Protein AF-A0A925VG78-F1 (afdb_monomer)

Solvent-accessible surface area (backbone atoms only — not comparable to full-atom values): 9704 Å² total; per-residue (Å²): 133,90,84,80,95,80,79,85,78,89,80,79,80,86,83,77,94,78,75,90,70,82,66,71,59,70,62,57,47,54,52,47,50,52,52,49,53,53,52,49,50,54,50,50,53,51,50,51,52,54,48,53,51,49,53,52,50,51,53,52,48,51,53,48,53,50,49,50,52,50,50,52,52,51,48,54,50,48,54,52,47,51,56,52,50,51,52,49,32,50,46,40,23,70,76,69,69,38,56,67,70,57,29,48,49,52,55,50,48,54,49,49,52,53,50,48,53,52,47,52,53,47,55,53,49,58,72,67,57,71,90,66,65,62,65,63,54,50,50,55,51,50,53,55,50,54,54,53,51,54,54,51,51,56,52,49,55,53,51,51,55,54,53,62,74,74,110

Foldseek 3Di:
DDDDPDDDDDDDDPDDPDDPPPPPCPVVVVVVVVVVVVVVVVVVVVVVVVVVVVVVVVVVVVVVVVVVVCVVVVVVVVVVVVVVLVVQLVCCCVVVVDPSVVSCCVSVVVVVV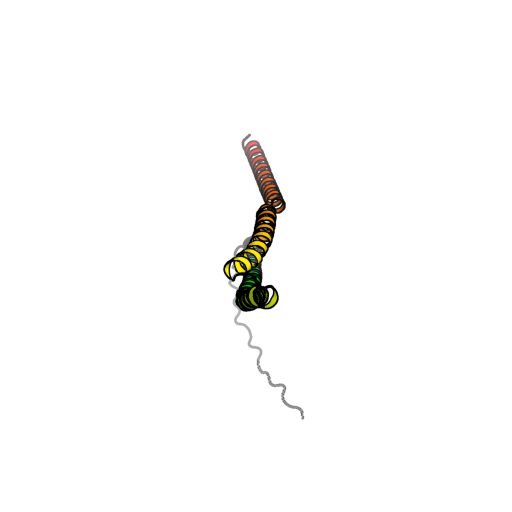VVVVCVVVVVVVVVPDDPDPPVVVVVVVVVVVVVVVVVVVVVVVVVVVVVVVVD

pLDDT: mean 84.25, std 14.19, range [48.56, 97.69]

Secondary structure (DSSP, 8-state):
-----------------------SHHHHHHHHHHHHHHHHHHHHHHHHHHHHHHHHHHHHHHHHHHHHHHHHHHHHHHHHHHHHHHHHHHHHHHHH---HHHHHHHHHHHHHHHHHHHHHHHHHHHHH---S-HHHHHHHHHHHHHHHHHHHHHHHHHHHHHHHHT-

Structure (mmCIF, N/CA/C/O backbone):
data_AF-A0A925VG78-F1
#
_entry.id   AF-A0A925VG78-F1
#
loop_
_atom_site.group_PDB
_atom_site.id
_atom_site.type_symbol
_atom_site.label_atom_id
_atom_site.label_alt_id
_atom_site.label_comp_id
_atom_site.label_asym_id
_atom_site.label_entity_id
_atom_site.label_seq_id
_atom_site.pdbx_PDB_ins_code
_atom_site.Cartn_x
_atom_site.Cartn_y
_atom_site.Cartn_z
_atom_site.occupancy
_atom_site.B_iso_or_equiv
_atom_site.auth_seq_id
_atom_site.auth_comp_id
_atom_site.auth_asym_id
_atom_site.auth_atom_id
_atom_site.pdbx_PDB_model_num
ATOM 1 N N . MET A 1 1 ? 8.563 -33.893 77.414 1.00 51.59 1 MET A N 1
ATOM 2 C CA . MET A 1 1 ? 8.669 -32.470 77.033 1.00 51.59 1 MET A CA 1
ATOM 3 C C . MET A 1 1 ? 7.520 -32.184 76.065 1.00 51.59 1 MET A C 1
ATOM 5 O O . MET A 1 1 ? 7.713 -32.370 74.879 1.00 51.59 1 MET A O 1
ATOM 9 N N . ALA A 1 2 ? 6.252 -31.966 76.425 1.00 60.62 2 ALA A N 1
ATOM 10 C CA . ALA A 1 2 ? 5.607 -31.393 77.613 1.00 60.62 2 ALA A CA 1
ATOM 11 C C . ALA A 1 2 ? 6.028 -29.941 77.894 1.00 60.62 2 ALA A C 1
ATOM 13 O O . ALA A 1 2 ? 6.953 -29.748 78.671 1.00 60.62 2 ALA A O 1
ATOM 14 N N . ASP A 1 3 ? 5.394 -29.008 77.170 1.00 54.16 3 ASP A N 1
ATOM 15 C CA . ASP A 1 3 ? 5.117 -27.572 77.431 1.00 54.16 3 ASP A CA 1
ATOM 16 C C . ASP A 1 3 ? 4.995 -26.865 76.061 1.00 54.16 3 ASP A C 1
ATOM 18 O O . ASP A 1 3 ? 5.764 -27.156 75.156 1.00 54.16 3 ASP A O 1
ATOM 22 N N . ALA A 1 4 ? 4.060 -25.970 75.753 1.00 57.72 4 ALA A N 1
ATOM 23 C CA . ALA A 1 4 ? 3.189 -25.172 76.592 1.00 57.72 4 ALA A CA 1
ATOM 24 C C . ALA A 1 4 ? 1.883 -24.886 75.828 1.00 57.72 4 ALA A C 1
ATOM 26 O O . ALA A 1 4 ? 1.869 -24.231 74.784 1.00 57.72 4 ALA A O 1
ATOM 27 N N . TYR A 1 5 ? 0.774 -25.384 76.368 1.00 61.09 5 TYR A N 1
ATOM 28 C CA . TYR A 1 5 ? -0.573 -24.983 75.985 1.00 61.09 5 TYR A CA 1
ATOM 29 C C . TYR A 1 5 ? -0.940 -23.775 76.854 1.00 61.09 5 TYR A C 1
ATOM 31 O O . TYR A 1 5 ? -1.548 -23.916 77.910 1.00 61.09 5 TYR A O 1
ATOM 39 N N . SER A 1 6 ? -0.514 -22.584 76.434 1.00 66.38 6 SER A N 1
ATOM 40 C CA . SER A 1 6 ? -0.769 -21.336 77.162 1.00 66.38 6 SER A CA 1
ATOM 41 C C . SER A 1 6 ? -1.536 -20.363 76.274 1.00 66.38 6 SER A C 1
ATOM 43 O O . SER A 1 6 ? -0.945 -19.541 75.577 1.00 66.38 6 SER A O 1
ATOM 45 N N . ARG A 1 7 ? -2.870 -20.426 76.309 1.00 65.44 7 ARG A N 1
ATOM 46 C CA . ARG A 1 7 ? -3.708 -19.268 75.969 1.00 65.44 7 ARG A CA 1
ATOM 47 C C . ARG A 1 7 ? -4.690 -19.006 77.109 1.00 65.44 7 ARG A C 1
ATOM 49 O O . ARG A 1 7 ? -5.592 -19.821 77.302 1.00 65.44 7 ARG A O 1
ATOM 56 N N . PRO A 1 8 ? -4.510 -17.912 77.865 1.00 64.81 8 PRO A N 1
ATOM 57 C CA . PRO A 1 8 ? -5.449 -17.516 78.892 1.00 64.81 8 PRO A CA 1
ATOM 58 C C . PRO A 1 8 ? -6.635 -16.738 78.298 1.00 64.81 8 PRO A C 1
ATOM 60 O O . PRO A 1 8 ? -6.508 -16.026 77.305 1.00 64.81 8 PRO A O 1
ATOM 63 N N . GLU A 1 9 ? -7.763 -16.925 78.981 1.00 62.03 9 GLU A N 1
ATOM 64 C CA . GLU A 1 9 ? -8.907 -16.023 79.151 1.00 62.03 9 GLU A CA 1
ATOM 65 C C . GLU A 1 9 ? -9.864 -15.779 77.975 1.00 62.03 9 GLU A C 1
ATOM 67 O O . GLU A 1 9 ? -9.705 -14.917 77.115 1.00 62.03 9 GLU A O 1
ATOM 72 N N . ARG A 1 10 ? -10.980 -16.519 78.050 1.00 64.75 10 ARG A N 1
ATOM 73 C CA . ARG A 1 10 ? -12.280 -16.096 77.532 1.00 64.75 10 ARG A CA 1
ATOM 74 C C . ARG A 1 10 ? -12.663 -14.770 78.184 1.00 64.75 10 ARG A C 1
ATOM 76 O O . ARG A 1 10 ? -12.989 -14.742 79.366 1.00 64.75 10 ARG A O 1
ATOM 83 N N . GLN A 1 11 ? -12.651 -13.701 77.400 1.00 65.88 11 GLN A N 1
ATOM 84 C CA . GLN A 1 11 ? -13.235 -12.429 77.792 1.00 65.88 11 GLN A CA 1
ATOM 85 C C . GLN A 1 11 ? -14.744 -12.497 77.537 1.00 65.88 11 GLN A C 1
ATOM 87 O O . GLN A 1 11 ? -15.195 -12.625 76.397 1.00 65.88 11 GLN A O 1
ATOM 92 N N . GLU A 1 12 ? -15.509 -12.505 78.625 1.00 59.97 12 GLU A N 1
ATOM 93 C CA . GLU A 1 12 ? -16.964 -12.452 78.607 1.00 59.97 12 GLU A CA 1
ATOM 94 C C . GLU A 1 12 ? -17.470 -11.088 78.109 1.00 59.97 12 GLU A C 1
ATOM 96 O O . GLU A 1 12 ? -16.843 -10.042 78.272 1.00 59.97 12 GLU A O 1
ATOM 101 N N . LEU A 1 13 ? -18.621 -11.159 77.449 1.00 64.38 13 LEU A N 1
ATOM 102 C CA . LEU A 1 13 ? -19.304 -10.133 76.669 1.00 64.38 13 LEU A CA 1
ATOM 103 C C . LEU A 1 13 ? -19.795 -8.949 77.525 1.00 64.38 13 LEU A C 1
ATOM 105 O O . LEU A 1 13 ? -20.535 -9.176 78.483 1.00 64.38 13 LEU A O 1
ATOM 109 N N . PRO A 1 14 ? -19.609 -7.685 77.104 1.00 52.25 14 PRO A N 1
ATOM 110 C CA . PRO A 1 14 ? -20.614 -6.671 77.367 1.00 52.25 14 PRO A CA 1
ATOM 111 C C . PRO A 1 14 ? -21.765 -6.873 76.378 1.00 52.25 14 PRO A C 1
ATOM 113 O O . PRO A 1 14 ? -21.651 -6.620 75.176 1.00 52.25 14 PRO A O 1
ATOM 116 N N . GLY A 1 15 ? -22.885 -7.372 76.899 1.00 64.94 15 GLY A N 1
ATOM 117 C CA . GLY A 1 15 ? -24.145 -7.401 76.177 1.00 64.94 15 GLY A CA 1
ATOM 118 C C . GLY A 1 15 ? -24.522 -6.005 75.686 1.00 64.94 15 GLY A C 1
ATOM 119 O O . GLY A 1 15 ? -24.649 -5.071 76.473 1.00 64.94 15 GLY A O 1
ATOM 120 N N . ASN A 1 16 ? -24.761 -5.890 74.382 1.00 62.03 16 ASN A N 1
ATOM 121 C CA . ASN A 1 16 ? -25.609 -4.845 73.832 1.00 62.03 16 ASN A CA 1
ATOM 122 C C . ASN A 1 16 ? -26.657 -5.485 72.917 1.00 62.03 16 ASN A C 1
ATOM 124 O O . ASN A 1 16 ? -26.520 -5.545 71.697 1.00 62.03 16 ASN A O 1
ATOM 128 N N . VAL A 1 17 ? -27.713 -5.988 73.552 1.00 65.25 17 VAL A N 1
ATOM 129 C CA . VAL A 1 17 ? -28.995 -6.327 72.931 1.00 65.25 17 VAL A CA 1
ATOM 130 C C . VAL A 1 17 ? -29.837 -5.056 72.794 1.00 65.25 17 VAL A C 1
ATOM 132 O O . VAL A 1 17 ? -30.830 -4.882 73.485 1.00 65.25 17 VAL A O 1
ATOM 135 N N . ALA A 1 18 ? -29.439 -4.125 71.930 1.00 57.53 18 ALA A N 1
ATOM 136 C CA . ALA A 1 18 ? -30.284 -2.980 71.590 1.00 57.53 18 ALA A CA 1
ATOM 137 C C . ALA A 1 18 ? -29.845 -2.370 70.260 1.00 57.53 18 ALA A C 1
ATOM 139 O O . ALA A 1 18 ? -29.065 -1.421 70.196 1.00 57.53 18 ALA A O 1
ATOM 140 N N . GLY A 1 19 ? -30.344 -2.945 69.172 1.00 48.56 19 GLY A N 1
ATOM 141 C CA . GLY A 1 19 ? -30.046 -2.448 67.838 1.00 48.56 19 GLY A CA 1
ATOM 142 C C . GLY A 1 19 ? -30.733 -3.234 66.743 1.00 48.56 19 GLY A C 1
ATOM 143 O O . GLY A 1 19 ? -30.113 -3.519 65.727 1.00 48.56 19 GLY A O 1
ATOM 144 N N . ALA A 1 20 ? -32.005 -3.583 66.939 1.00 49.62 20 ALA A N 1
ATOM 145 C CA . ALA A 1 20 ? -32.890 -3.916 65.837 1.00 49.62 20 ALA A CA 1
ATOM 146 C C . ALA A 1 20 ? -32.995 -2.695 64.903 1.00 49.62 20 ALA A C 1
ATOM 148 O O . ALA A 1 20 ? -33.902 -1.878 65.008 1.00 49.62 20 ALA A O 1
ATOM 149 N N . ARG A 1 21 ? -32.034 -2.554 63.992 1.00 50.59 21 ARG A N 1
ATOM 150 C CA . ARG A 1 21 ? -32.271 -1.960 62.682 1.00 50.59 21 ARG A CA 1
ATOM 151 C C . ARG A 1 21 ? -32.309 -3.118 61.704 1.00 50.59 21 ARG A C 1
ATOM 153 O O . ARG A 1 21 ? -31.368 -3.370 60.964 1.00 50.59 21 ARG A O 1
ATOM 160 N N . ALA A 1 22 ? -33.428 -3.834 61.738 1.00 50.09 22 ALA A N 1
ATOM 161 C CA . ALA A 1 22 ? -33.980 -4.382 60.515 1.00 50.09 22 ALA A CA 1
ATOM 162 C C . ALA A 1 22 ? -34.312 -3.173 59.625 1.00 50.09 22 ALA A C 1
ATOM 164 O O . ALA A 1 22 ? -35.411 -2.633 59.668 1.00 50.09 22 ALA A O 1
ATOM 165 N N . SER A 1 23 ? -33.309 -2.652 58.926 1.00 49.91 23 SER A N 1
ATOM 166 C CA . SER A 1 23 ? -33.523 -1.739 57.815 1.00 49.91 23 SER A CA 1
ATOM 167 C C . SER A 1 23 ? -33.988 -2.593 56.648 1.00 49.91 23 SER A C 1
ATOM 169 O O . SER A 1 23 ? -33.142 -3.105 55.939 1.00 49.91 23 SER A O 1
ATOM 171 N N . ASP A 1 24 ? -35.292 -2.834 56.526 1.00 51.69 24 ASP A N 1
ATOM 172 C CA . ASP A 1 24 ? -35.978 -3.050 55.238 1.00 51.69 24 ASP A CA 1
ATOM 173 C C . ASP A 1 24 ? -35.304 -4.006 54.207 1.00 51.69 24 ASP A C 1
ATOM 175 O O . ASP A 1 24 ? -35.378 -3.836 52.992 1.00 51.69 24 ASP A O 1
ATOM 179 N N . THR A 1 25 ? -34.601 -5.042 54.675 1.00 54.44 25 THR A N 1
ATOM 180 C CA . THR A 1 25 ? -33.457 -5.634 53.949 1.00 54.44 25 THR A CA 1
ATOM 181 C C . THR A 1 25 ? -33.793 -6.689 52.892 1.00 54.44 25 THR A C 1
ATOM 183 O O . THR A 1 25 ? -32.878 -7.248 52.290 1.00 54.44 25 THR A O 1
ATOM 186 N N . GLY A 1 26 ? -35.061 -6.984 52.608 1.00 53.69 26 GLY A N 1
ATOM 187 C CA . GLY A 1 26 ? -35.421 -7.965 51.572 1.00 53.69 26 GLY A CA 1
ATOM 188 C C . GLY A 1 26 ? -35.351 -7.398 50.151 1.00 53.69 26 GLY A C 1
ATOM 189 O O . GLY A 1 26 ? -34.728 -7.991 49.270 1.00 53.69 26 GLY A O 1
ATOM 190 N N . ASN A 1 27 ? -35.941 -6.218 49.941 1.00 51.62 27 ASN A N 1
ATOM 191 C CA . ASN A 1 27 ? -35.993 -5.575 48.626 1.00 51.62 27 ASN A CA 1
ATOM 192 C C . ASN A 1 27 ? -34.697 -4.827 48.290 1.00 51.62 27 ASN A C 1
ATOM 194 O O . ASN A 1 27 ? -34.241 -4.910 47.151 1.00 51.62 27 ASN A O 1
ATOM 198 N N . ASP A 1 28 ? -34.056 -4.189 49.275 1.00 57.34 28 ASP A N 1
ATOM 199 C CA . ASP A 1 28 ? -32.779 -3.489 49.079 1.00 57.34 28 ASP A CA 1
ATOM 200 C C . ASP A 1 28 ? -31.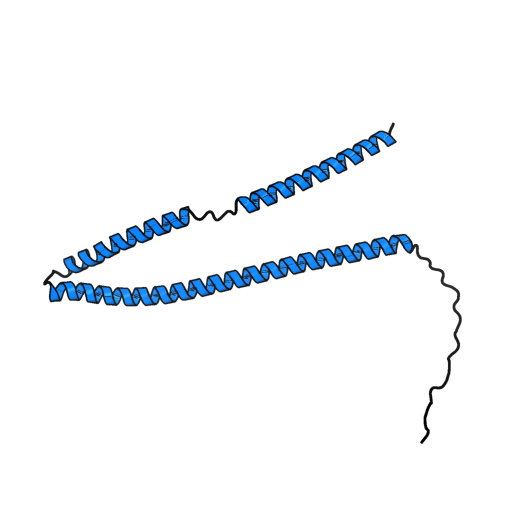618 -4.454 48.790 1.00 57.34 28 ASP A C 1
ATOM 202 O O . ASP A 1 28 ? -30.714 -4.128 48.021 1.00 57.34 28 ASP A O 1
ATOM 206 N N . SER A 1 29 ? -31.659 -5.678 49.332 1.00 72.50 29 SER A N 1
ATOM 207 C CA . SER A 1 29 ? -30.629 -6.690 49.052 1.00 72.50 29 SER A CA 1
ATOM 208 C C . SER A 1 29 ? -30.773 -7.290 47.654 1.00 72.50 29 SER A C 1
ATOM 210 O O . SER A 1 29 ? -29.771 -7.454 46.968 1.00 72.50 29 SER A O 1
ATOM 212 N N . ILE A 1 30 ? -31.993 -7.583 47.185 1.00 79.88 30 ILE A N 1
ATOM 213 C CA . ILE A 1 30 ? -32.214 -8.080 45.812 1.00 79.88 30 ILE A CA 1
ATOM 214 C C . ILE A 1 30 ? -31.903 -6.980 44.789 1.00 79.88 30 ILE A C 1
ATOM 216 O O . ILE A 1 30 ? -31.234 -7.247 43.790 1.00 79.88 30 ILE A O 1
ATOM 220 N N . ALA A 1 31 ? -32.316 -5.737 45.062 1.00 81.44 31 ALA A N 1
ATOM 221 C CA . ALA A 1 31 ? -31.959 -4.581 44.243 1.00 81.44 31 ALA A CA 1
ATOM 222 C C . ALA A 1 31 ? -30.438 -4.334 44.229 1.00 81.44 31 ALA A C 1
ATOM 224 O O . ALA A 1 31 ? -29.871 -4.052 43.174 1.00 81.44 31 ALA A O 1
ATOM 225 N N . GLY A 1 32 ? -29.758 -4.509 45.367 1.00 79.50 32 GLY A N 1
ATOM 226 C CA . GLY A 1 32 ? -28.303 -4.403 45.484 1.00 79.50 32 GLY A CA 1
ATOM 227 C C . GLY A 1 32 ? -27.542 -5.509 44.744 1.00 79.50 32 GLY A C 1
ATOM 228 O O . GLY A 1 32 ? -26.566 -5.222 44.053 1.00 79.50 32 GLY A O 1
ATOM 229 N N . LEU A 1 33 ? -28.008 -6.760 44.821 1.00 84.12 33 LEU A N 1
ATOM 230 C CA . LEU A 1 33 ? -27.429 -7.893 44.087 1.00 84.12 33 LEU A CA 1
ATOM 231 C C . LEU A 1 33 ? -27.611 -7.732 42.573 1.00 84.12 33 LEU A C 1
ATOM 233 O O . LEU A 1 33 ? -26.666 -7.940 41.813 1.00 84.12 33 LEU A O 1
ATOM 237 N N . LEU A 1 34 ? -28.797 -7.305 42.131 1.00 86.75 34 LEU A N 1
ATOM 238 C CA . LEU A 1 34 ? -29.064 -7.018 40.723 1.00 86.75 34 LEU A CA 1
ATOM 239 C C . LEU A 1 34 ? -28.209 -5.846 40.217 1.00 86.75 34 LEU A C 1
ATOM 241 O O . LEU A 1 34 ? -27.649 -5.922 39.125 1.00 86.75 34 LEU A O 1
ATOM 245 N N . GLY A 1 35 ? -28.047 -4.796 41.028 1.00 88.88 35 GLY A N 1
ATOM 246 C CA . GLY A 1 35 ? -27.140 -3.684 40.741 1.00 88.88 35 GLY A CA 1
ATOM 247 C C . GLY A 1 35 ? -25.682 -4.130 40.593 1.00 88.88 35 GLY A C 1
ATOM 248 O O . GLY A 1 35 ? -24.998 -3.673 39.678 1.00 88.88 35 GLY A O 1
ATOM 249 N N . GLY A 1 36 ? -25.231 -5.071 41.429 1.00 89.12 36 GLY A N 1
ATOM 250 C CA . GLY A 1 36 ? -23.909 -5.696 41.324 1.00 89.12 36 GLY A CA 1
ATOM 251 C C . GLY A 1 36 ? -23.717 -6.464 40.014 1.00 89.12 36 GLY A C 1
ATOM 252 O O . GLY A 1 36 ? -22.752 -6.217 39.299 1.00 89.12 36 GLY A O 1
ATOM 253 N N . VAL A 1 37 ? -24.678 -7.314 39.636 1.00 91.00 37 VAL A N 1
ATOM 254 C CA . VAL A 1 37 ? -24.622 -8.085 38.377 1.00 91.00 37 VAL A CA 1
ATOM 255 C C . VAL A 1 37 ? -24.634 -7.170 37.148 1.00 91.00 37 VAL A C 1
ATOM 257 O O . VAL A 1 37 ? -23.902 -7.416 36.191 1.00 91.00 37 VAL A O 1
ATOM 260 N N . ILE A 1 38 ? -25.426 -6.093 37.165 1.00 92.00 38 ILE A N 1
ATOM 261 C CA . ILE A 1 38 ? -25.450 -5.101 36.078 1.00 92.00 38 ILE A CA 1
ATOM 262 C C . ILE A 1 38 ? -24.105 -4.374 35.981 1.00 92.00 38 ILE A C 1
ATOM 264 O O . ILE A 1 38 ? -23.588 -4.191 34.878 1.00 92.00 38 ILE A O 1
ATOM 268 N N . ALA A 1 39 ? -23.521 -3.976 37.113 1.00 90.81 39 ALA A N 1
ATOM 269 C CA . ALA A 1 39 ? -22.214 -3.326 37.142 1.00 90.81 39 ALA A CA 1
ATOM 270 C C . ALA A 1 39 ? -21.096 -4.257 36.636 1.00 90.81 39 ALA A C 1
ATOM 272 O O . ALA A 1 39 ? -20.232 -3.823 35.868 1.00 90.81 39 ALA A O 1
ATOM 273 N N . ASP A 1 40 ? -21.144 -5.540 36.995 1.00 91.25 40 ASP A N 1
ATOM 274 C CA . ASP A 1 40 ? -20.193 -6.551 36.530 1.00 91.25 40 ASP A CA 1
ATOM 275 C C . ASP A 1 40 ? -20.355 -6.836 35.032 1.00 91.25 40 ASP A C 1
ATOM 277 O O . ASP A 1 40 ? -19.363 -6.887 34.301 1.00 91.25 40 ASP A O 1
ATOM 281 N N . ALA A 1 41 ? -21.593 -6.927 34.535 1.00 92.06 41 ALA A N 1
ATOM 282 C CA . ALA A 1 41 ? -21.872 -7.066 33.107 1.00 92.06 41 ALA A CA 1
ATOM 283 C C . ALA A 1 41 ? -21.363 -5.851 32.310 1.00 92.06 41 ALA A C 1
ATOM 285 O O . ALA A 1 41 ? -20.729 -6.011 31.266 1.00 92.06 41 ALA A O 1
ATOM 286 N N . GLN A 1 42 ? -21.562 -4.631 32.821 1.00 94.62 42 GLN A N 1
ATOM 287 C CA . GLN A 1 42 ? -21.018 -3.409 32.219 1.00 94.62 42 GLN A CA 1
ATOM 288 C C . GLN A 1 42 ? -19.484 -3.399 32.208 1.00 94.62 42 GLN A C 1
ATOM 290 O O . GLN A 1 42 ? -18.882 -2.957 31.225 1.00 94.62 42 GLN A O 1
ATOM 295 N N . GLN A 1 43 ? -18.838 -3.892 33.271 1.00 94.06 43 GLN A N 1
ATOM 296 C CA . GLN A 1 43 ? -17.384 -4.056 33.290 1.00 94.06 43 GLN A CA 1
ATOM 297 C C . GLN A 1 43 ? -16.910 -5.087 32.270 1.00 94.06 43 GLN A C 1
ATOM 299 O O . GLN A 1 43 ? -15.913 -4.840 31.596 1.00 94.06 43 GLN A O 1
ATOM 304 N N . LEU A 1 44 ? -17.604 -6.215 32.136 1.00 94.56 44 LEU A N 1
ATOM 305 C CA . LEU A 1 44 ? -17.227 -7.271 31.202 1.00 94.56 44 LEU A CA 1
ATOM 306 C C . LEU A 1 44 ? -17.320 -6.789 29.751 1.00 94.56 44 LEU A C 1
ATOM 308 O O . LEU A 1 44 ? -16.365 -6.943 28.997 1.00 94.56 44 LEU A O 1
ATOM 312 N N . VAL A 1 45 ? -18.414 -6.107 29.394 1.00 95.75 45 VAL A N 1
ATOM 313 C CA . VAL A 1 45 ? -18.589 -5.513 28.059 1.00 95.75 45 VAL A CA 1
ATOM 314 C C . VAL A 1 45 ? -17.488 -4.498 27.758 1.00 95.75 45 VAL A C 1
ATOM 316 O O . VAL A 1 45 ? -16.920 -4.511 26.669 1.00 95.75 45 VAL A O 1
ATOM 319 N N . ARG A 1 46 ? -17.140 -3.630 28.718 1.00 95.62 46 ARG A N 1
ATOM 320 C CA . ARG A 1 46 ? -16.027 -2.683 28.542 1.00 95.62 46 ARG A CA 1
ATOM 321 C C . ARG A 1 46 ? -14.699 -3.399 28.310 1.00 95.62 46 ARG A C 1
ATOM 323 O O . ARG A 1 46 ? -13.970 -3.007 27.406 1.00 95.62 46 ARG A O 1
ATOM 330 N N . ARG A 1 47 ? -14.413 -4.454 29.077 1.00 94.38 47 ARG A N 1
ATOM 331 C CA . ARG A 1 47 ? -13.191 -5.254 28.915 1.00 94.38 47 ARG A C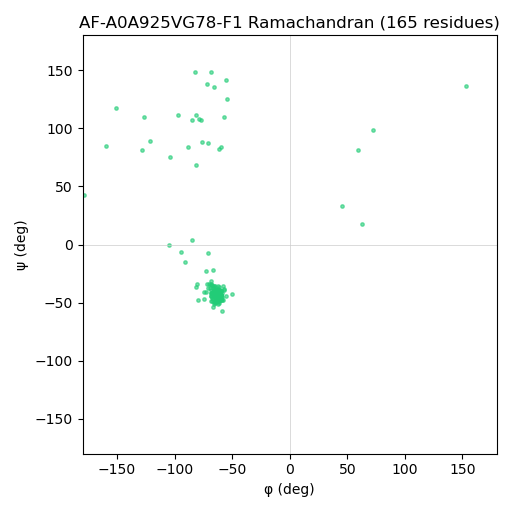A 1
ATOM 332 C C . ARG A 1 47 ? -13.129 -5.922 27.548 1.00 94.38 47 ARG A C 1
ATOM 334 O O . ARG A 1 47 ? -12.085 -5.854 26.918 1.00 94.38 47 ARG A O 1
ATOM 341 N N . GLU A 1 48 ? -14.228 -6.500 27.075 1.00 93.06 48 GLU A N 1
ATOM 342 C CA . GLU A 1 48 ? -14.277 -7.158 25.766 1.00 93.06 48 GLU A CA 1
ATOM 343 C C . GLU A 1 48 ? -14.055 -6.157 24.625 1.00 93.06 48 GLU A C 1
ATOM 345 O O . GLU A 1 48 ? -13.301 -6.423 23.694 1.00 93.06 48 GLU A O 1
ATOM 350 N N . VAL A 1 49 ? -14.638 -4.957 24.732 1.00 95.38 49 VAL A N 1
ATOM 351 C CA . VAL A 1 49 ? -14.391 -3.864 23.780 1.00 95.38 49 VAL A CA 1
ATOM 352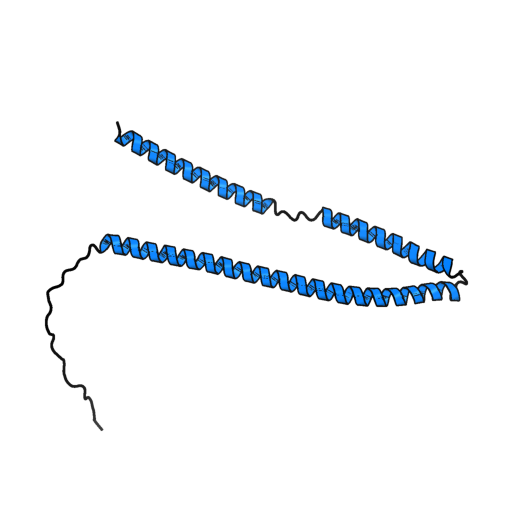 C C . VAL A 1 49 ? -12.932 -3.413 23.818 1.00 95.38 49 VAL A C 1
ATOM 354 O O . VAL A 1 49 ? -12.341 -3.170 22.767 1.00 95.38 49 VAL A O 1
ATOM 357 N N . ASP A 1 50 ? -12.339 -3.282 25.003 1.00 96.25 50 ASP A N 1
ATOM 358 C CA . ASP A 1 50 ? -10.938 -2.884 25.139 1.00 96.25 50 ASP A CA 1
ATOM 359 C C . ASP A 1 50 ? -9.984 -3.967 24.614 1.00 96.25 50 ASP A C 1
ATOM 361 O O . ASP A 1 50 ? -8.971 -3.636 23.995 1.00 96.25 50 ASP A O 1
ATOM 365 N N . LEU A 1 51 ? -10.334 -5.244 24.782 1.00 95.12 51 LEU A N 1
ATOM 366 C CA . LEU A 1 51 ? -9.600 -6.377 24.225 1.00 95.12 51 LEU A CA 1
ATOM 367 C C . LEU A 1 51 ? -9.709 -6.407 22.695 1.00 95.12 51 LEU A C 1
ATOM 369 O O . LEU A 1 51 ? -8.694 -6.452 22.006 1.00 95.12 51 LEU A O 1
ATOM 373 N N . ALA A 1 52 ? -10.924 -6.285 22.155 1.00 94.44 52 ALA A N 1
ATOM 374 C CA . ALA A 1 52 ? -11.167 -6.241 20.716 1.00 94.44 52 ALA A CA 1
ATOM 375 C C . ALA A 1 52 ? -10.439 -5.061 20.055 1.00 94.44 52 ALA A C 1
ATOM 377 O O . ALA A 1 52 ? -9.841 -5.209 18.991 1.00 94.44 52 ALA A O 1
ATOM 378 N N . LYS A 1 53 ? -10.416 -3.890 20.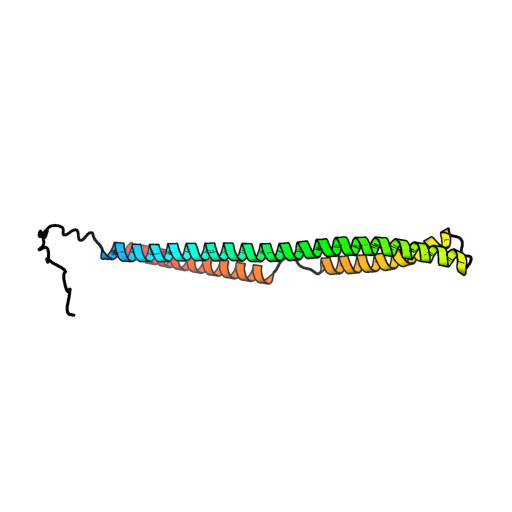708 1.00 95.62 53 LYS A N 1
ATOM 379 C CA . LYS A 1 53 ? -9.610 -2.746 20.256 1.00 95.62 53 LYS A CA 1
ATOM 380 C C . LYS A 1 53 ? -8.123 -3.085 20.200 1.00 95.62 53 LYS A C 1
ATOM 382 O O . LYS A 1 53 ? -7.463 -2.691 19.245 1.00 95.62 53 LYS A O 1
ATOM 387 N N . GLN A 1 54 ? -7.586 -3.777 21.204 1.00 96.62 54 GLN A N 1
ATOM 388 C CA . GLN A 1 54 ? -6.175 -4.173 21.214 1.00 96.62 54 GLN A CA 1
ATOM 389 C C . GLN A 1 54 ? -5.854 -5.174 20.106 1.00 96.62 54 GLN A C 1
ATOM 391 O O . GLN A 1 54 ? -4.854 -4.986 19.418 1.00 96.62 54 GLN A O 1
ATOM 396 N N 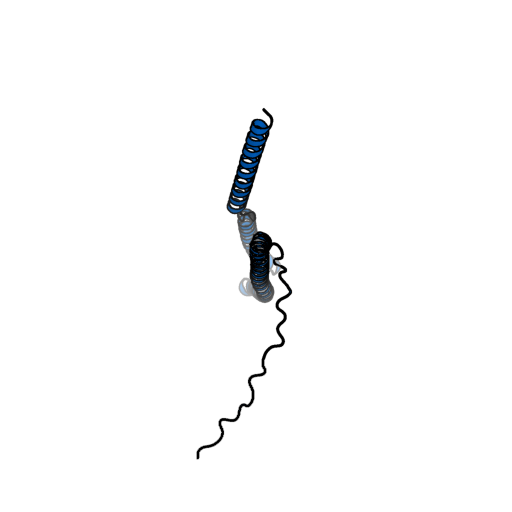. GLU A 1 55 ? -6.707 -6.175 19.885 1.00 94.12 55 GLU A N 1
ATOM 397 C CA . GLU A 1 55 ? -6.531 -7.148 18.801 1.00 94.12 55 GLU A CA 1
ATOM 398 C C . GLU A 1 55 ? -6.481 -6.438 17.438 1.00 94.12 55 GLU A C 1
ATOM 400 O O . GLU A 1 55 ? -5.529 -6.614 16.678 1.00 94.12 55 GLU A O 1
ATOM 405 N N . VAL A 1 56 ? -7.424 -5.521 17.181 1.00 95.38 56 VAL A N 1
ATOM 406 C CA . VAL A 1 56 ? -7.434 -4.702 15.957 1.00 95.38 56 VAL A CA 1
ATOM 407 C C . VAL A 1 56 ? -6.163 -3.860 15.833 1.00 95.38 56 VAL A C 1
ATOM 409 O O . VAL A 1 56 ? -5.578 -3.780 14.755 1.00 95.38 56 VAL A O 1
ATOM 412 N N . LEU A 1 57 ? -5.694 -3.234 16.917 1.00 95.06 57 LEU A N 1
ATOM 413 C CA . LEU A 1 57 ? -4.450 -2.456 16.892 1.00 95.06 57 LEU A CA 1
ATOM 414 C C . LEU A 1 57 ? -3.232 -3.330 16.565 1.00 95.06 57 LEU A C 1
ATOM 416 O O . LEU A 1 57 ? -2.360 -2.893 15.814 1.00 95.06 57 LEU A O 1
ATOM 420 N N . ILE A 1 58 ? -3.178 -4.557 17.085 1.00 94.12 58 ILE A N 1
ATOM 421 C CA . ILE A 1 58 ? -2.115 -5.525 16.794 1.00 94.12 58 ILE A CA 1
ATOM 422 C C . ILE A 1 58 ? -2.165 -5.951 15.323 1.00 94.12 58 ILE A C 1
ATOM 424 O O . ILE A 1 58 ? -1.123 -6.003 14.665 1.00 94.12 58 ILE A O 1
ATOM 428 N N . GLU A 1 59 ? -3.349 -6.242 14.784 1.00 93.94 59 GLU A N 1
ATOM 429 C CA . GLU A 1 59 ? -3.515 -6.582 13.368 1.00 93.94 59 GLU A CA 1
ATOM 430 C C . GLU A 1 59 ? -3.091 -5.430 12.455 1.00 93.94 59 GLU A C 1
ATOM 432 O O . GLU A 1 59 ? -2.312 -5.631 11.519 1.00 93.94 59 GLU A O 1
ATOM 437 N N . VAL A 1 60 ? -3.525 -4.208 12.764 1.00 95.50 60 VAL A N 1
ATOM 438 C CA . VAL A 1 60 ? -3.129 -3.004 12.025 1.00 95.50 60 VAL A CA 1
ATOM 439 C C . VAL A 1 60 ? -1.616 -2.794 12.090 1.00 95.50 60 VAL A C 1
ATOM 441 O O . VAL A 1 60 ? -1.004 -2.451 11.076 1.00 95.50 60 VAL A O 1
ATOM 444 N N . ASP A 1 61 ? -0.982 -3.024 13.243 1.00 95.56 61 ASP A N 1
ATOM 445 C CA . ASP A 1 61 ? 0.469 -2.891 13.376 1.00 95.56 61 ASP A CA 1
ATOM 446 C C . ASP A 1 61 ? 1.221 -3.931 12.535 1.00 95.56 61 ASP A C 1
ATOM 448 O O . ASP A 1 61 ? 2.162 -3.575 11.825 1.00 95.56 61 ASP A O 1
ATOM 452 N N . LYS A 1 62 ? 0.761 -5.189 12.515 1.00 93.75 62 LYS A N 1
ATOM 453 C CA . LYS A 1 62 ? 1.317 -6.241 11.646 1.00 93.75 62 LYS A CA 1
ATOM 454 C C . LYS A 1 62 ? 1.194 -5.871 10.169 1.00 93.75 62 LYS A C 1
ATOM 456 O O . LYS A 1 62 ? 2.174 -5.972 9.430 1.00 93.75 62 LYS A O 1
ATOM 461 N N . VAL A 1 63 ? 0.022 -5.396 9.738 1.00 95.12 63 VAL A N 1
ATOM 462 C CA . VAL A 1 63 ? -0.198 -4.929 8.359 1.00 95.12 63 VAL A CA 1
ATOM 463 C C . VAL A 1 63 ? 0.727 -3.756 8.036 1.00 95.12 63 VAL A C 1
ATOM 465 O O . VAL A 1 63 ? 1.351 -3.744 6.976 1.00 95.12 63 VAL A O 1
ATOM 468 N N . LYS A 1 64 ? 0.888 -2.801 8.958 1.00 95.25 64 LYS A N 1
ATOM 469 C CA . LYS A 1 64 ? 1.800 -1.660 8.807 1.00 95.25 64 LYS A CA 1
ATOM 470 C C . LYS A 1 64 ? 3.254 -2.108 8.662 1.00 95.25 64 LYS A C 1
ATOM 472 O O . LYS A 1 64 ? 3.939 -1.650 7.751 1.00 95.25 64 LYS A O 1
ATOM 477 N N . GLN A 1 65 ? 3.736 -3.000 9.523 1.00 95.12 65 GLN A N 1
ATOM 478 C CA . GLN A 1 65 ? 5.098 -3.536 9.435 1.00 95.12 65 GLN A CA 1
ATOM 479 C C . GLN A 1 65 ? 5.312 -4.313 8.124 1.00 95.12 65 GLN A C 1
ATOM 481 O O . GLN A 1 65 ? 6.339 -4.150 7.457 1.00 95.12 65 GLN A O 1
ATOM 486 N N . GLY A 1 66 ? 4.312 -5.092 7.702 1.00 93.88 66 GLY A N 1
ATOM 487 C CA . GLY A 1 66 ? 4.291 -5.748 6.396 1.00 93.88 66 GLY A CA 1
ATOM 488 C C . GLY A 1 66 ? 4.387 -4.744 5.244 1.00 93.88 66 GLY A C 1
ATOM 489 O O . GLY A 1 66 ? 5.234 -4.887 4.368 1.00 93.88 66 GLY A O 1
ATOM 490 N N . ALA A 1 67 ? 3.599 -3.670 5.276 1.00 95.06 67 ALA A N 1
ATOM 491 C CA . ALA A 1 67 ? 3.624 -2.623 4.259 1.00 95.06 67 ALA A CA 1
ATOM 492 C C . ALA A 1 67 ? 4.970 -1.881 4.206 1.00 95.06 67 ALA A C 1
ATOM 494 O O . ALA A 1 67 ? 5.477 -1.615 3.118 1.00 95.06 67 ALA A O 1
ATOM 495 N N . ILE A 1 68 ? 5.582 -1.589 5.359 1.00 96.12 68 ILE A N 1
ATOM 496 C CA . ILE A 1 68 ? 6.908 -0.956 5.429 1.00 96.12 68 ILE A CA 1
ATOM 497 C C . ILE A 1 68 ? 7.973 -1.872 4.824 1.00 96.12 68 ILE A C 1
ATOM 499 O O . ILE A 1 68 ? 8.760 -1.428 3.990 1.00 96.12 68 ILE A O 1
ATOM 503 N N . SER A 1 69 ? 7.998 -3.149 5.213 1.00 94.81 69 SER A N 1
ATOM 504 C CA . SER A 1 69 ? 8.987 -4.103 4.696 1.00 94.81 69 SER A CA 1
ATOM 505 C C . SER A 1 69 ? 8.824 -4.346 3.193 1.00 94.81 69 SER A C 1
ATOM 507 O O . SER A 1 69 ? 9.821 -4.340 2.470 1.00 94.81 69 SER A O 1
ATOM 509 N N . LEU A 1 70 ? 7.586 -4.450 2.696 1.00 95.69 70 LEU A N 1
ATOM 510 C CA . LEU A 1 70 ? 7.294 -4.495 1.262 1.00 95.69 70 LEU A CA 1
ATOM 511 C C . LEU A 1 70 ? 7.704 -3.204 0.546 1.00 95.69 70 LEU A C 1
ATOM 513 O O . LEU A 1 70 ? 8.248 -3.274 -0.552 1.00 95.69 70 LEU A O 1
ATOM 517 N N . GLY A 1 71 ? 7.492 -2.038 1.156 1.00 95.44 71 GLY A N 1
ATOM 518 C CA . GLY A 1 71 ? 7.903 -0.750 0.599 1.00 95.44 71 GLY A CA 1
ATOM 519 C C . GLY A 1 71 ? 9.422 -0.632 0.462 1.00 95.44 71 GLY A C 1
ATOM 520 O O . GLY A 1 71 ? 9.921 -0.282 -0.606 1.00 95.44 71 GLY A O 1
ATOM 521 N N . ILE A 1 72 ? 10.168 -0.981 1.514 1.00 96.88 72 ILE A N 1
ATOM 522 C CA . ILE A 1 72 ? 11.638 -0.960 1.505 1.00 96.88 72 ILE A CA 1
ATOM 523 C C . ILE A 1 72 ? 12.177 -2.003 0.522 1.00 96.88 72 ILE A C 1
ATOM 525 O O . ILE A 1 72 ? 12.986 -1.669 -0.342 1.00 96.88 72 ILE A O 1
ATOM 529 N N . GLY A 1 73 ? 11.718 -3.254 0.618 1.00 97.00 73 GLY A N 1
ATOM 530 C CA . GLY A 1 73 ? 12.157 -4.337 -0.262 1.00 97.00 73 GLY A CA 1
ATOM 531 C C . GLY A 1 73 ? 11.824 -4.062 -1.728 1.00 97.00 73 GLY A C 1
ATOM 532 O O . GLY A 1 73 ? 12.677 -4.230 -2.596 1.00 97.00 73 GLY A O 1
ATOM 533 N N . GLY A 1 74 ? 10.618 -3.558 -1.997 1.00 96.25 74 GLY A N 1
ATOM 534 C CA . GLY A 1 74 ? 10.192 -3.112 -3.321 1.00 96.25 74 GLY A CA 1
ATOM 535 C C . GLY A 1 74 ? 11.045 -1.962 -3.849 1.00 96.25 74 GLY A C 1
ATOM 536 O O . GLY A 1 74 ? 11.447 -1.993 -5.008 1.00 96.25 74 GLY A O 1
ATOM 537 N N . GLY A 1 75 ? 11.397 -0.992 -3.000 1.00 96.25 75 GLY A N 1
ATOM 538 C CA . GLY A 1 75 ? 12.316 0.092 -3.349 1.00 96.25 75 GLY A CA 1
ATOM 539 C C . GLY A 1 75 ? 13.708 -0.417 -3.729 1.00 96.25 75 GLY A C 1
ATOM 540 O O . GLY A 1 75 ? 14.211 -0.087 -4.799 1.00 96.25 75 GLY A O 1
ATOM 541 N N . VAL A 1 76 ? 14.314 -1.276 -2.905 1.00 97.69 76 VAL A N 1
ATOM 542 C CA . VAL A 1 76 ? 15.637 -1.865 -3.186 1.00 97.69 76 VAL A CA 1
ATOM 543 C C . VAL A 1 76 ? 15.615 -2.694 -4.472 1.00 97.69 76 VAL A C 1
ATOM 545 O O . VAL A 1 76 ? 16.508 -2.550 -5.309 1.00 97.69 76 VAL A O 1
ATOM 548 N N . LEU A 1 77 ? 14.579 -3.515 -4.674 1.00 96.38 77 LEU A N 1
ATOM 549 C CA . LEU A 1 77 ? 14.395 -4.266 -5.918 1.00 96.38 77 LEU A CA 1
ATOM 550 C C . LEU A 1 77 ? 14.204 -3.348 -7.124 1.00 96.38 77 LEU A C 1
ATOM 552 O O . LEU A 1 77 ? 14.751 -3.639 -8.182 1.00 96.38 77 LEU A O 1
ATOM 556 N N . ALA A 1 78 ? 13.477 -2.239 -6.982 1.00 95.25 78 ALA A N 1
ATOM 557 C CA . ALA A 1 78 ? 13.314 -1.266 -8.055 1.00 95.25 78 ALA A CA 1
ATOM 558 C C . ALA A 1 78 ? 14.656 -0.622 -8.433 1.00 95.25 78 ALA A C 1
ATOM 560 O O . ALA A 1 78 ? 14.977 -0.555 -9.618 1.00 95.25 78 ALA A O 1
ATOM 561 N N . LEU A 1 79 ? 15.478 -0.223 -7.453 1.00 97.19 79 LEU A N 1
ATOM 562 C CA . LEU A 1 79 ? 16.829 0.286 -7.716 1.00 97.19 79 LEU A CA 1
ATOM 563 C C . LEU A 1 79 ? 17.704 -0.755 -8.433 1.00 97.19 79 LEU A C 1
ATOM 565 O O . LEU A 1 79 ? 18.332 -0.435 -9.444 1.00 97.19 79 LEU A O 1
ATOM 569 N N . GLY A 1 80 ? 17.721 -2.001 -7.950 1.00 97.44 80 GLY A N 1
ATOM 570 C CA . GLY A 1 80 ? 18.446 -3.095 -8.604 1.00 97.44 80 GLY A CA 1
ATOM 571 C C . GLY A 1 80 ? 17.937 -3.368 -10.023 1.00 97.44 80 GLY A C 1
ATOM 572 O O . GLY A 1 80 ? 18.726 -3.529 -10.952 1.00 97.44 80 GLY A O 1
ATOM 573 N N . GLY A 1 81 ? 16.617 -3.331 -10.212 1.00 96.19 81 GLY A N 1
ATOM 574 C CA . GLY A 1 81 ? 15.961 -3.449 -11.507 1.00 96.19 81 GLY A CA 1
ATOM 575 C C . GLY A 1 81 ? 16.404 -2.361 -12.480 1.00 96.19 81 GLY A C 1
ATOM 576 O O . GLY A 1 81 ? 16.754 -2.680 -13.609 1.00 96.19 81 GLY A O 1
ATOM 577 N N . ILE A 1 82 ? 16.486 -1.098 -12.050 1.00 95.88 82 ILE A N 1
ATOM 578 C CA . ILE A 1 82 ? 16.985 0.001 -12.894 1.00 95.88 82 ILE A CA 1
ATOM 579 C C . ILE A 1 82 ? 18.425 -0.270 -13.348 1.00 95.88 82 ILE A C 1
ATOM 581 O O . ILE A 1 82 ? 18.723 -0.104 -14.529 1.00 95.88 82 ILE A O 1
ATOM 585 N N . MET A 1 83 ? 19.308 -0.733 -12.456 1.00 96.88 83 MET A N 1
ATOM 586 C CA . MET A 1 83 ? 20.687 -1.082 -12.831 1.00 96.88 83 MET A CA 1
ATOM 587 C C . MET A 1 83 ? 20.734 -2.215 -13.867 1.00 96.88 83 MET A C 1
ATOM 589 O O . MET A 1 83 ? 21.472 -2.120 -14.848 1.00 96.88 83 MET A O 1
ATOM 593 N N . LEU A 1 84 ? 19.908 -3.255 -13.702 1.00 96.12 84 LEU A N 1
ATOM 594 C CA . LEU A 1 84 ? 19.794 -4.346 -14.677 1.00 96.12 84 LEU A CA 1
ATOM 595 C C . LEU A 1 84 ? 19.203 -3.881 -16.013 1.00 96.12 84 LEU A C 1
ATOM 597 O O . LEU A 1 84 ? 19.636 -4.340 -17.066 1.00 96.12 84 LEU A O 1
ATOM 601 N N . LEU A 1 85 ? 18.247 -2.952 -15.999 1.00 95.62 85 LEU A N 1
ATOM 602 C CA . LEU A 1 85 ? 17.692 -2.371 -17.221 1.00 95.62 85 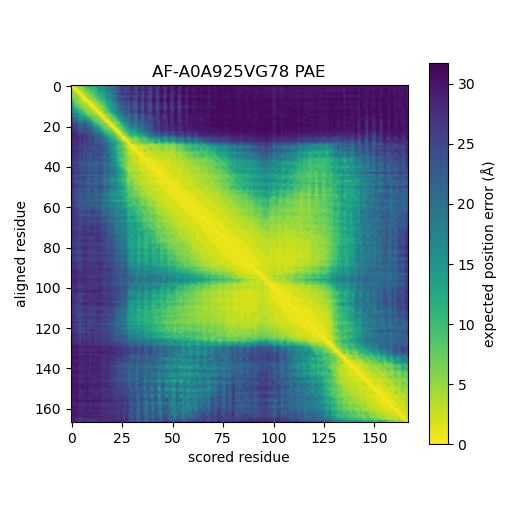LEU A CA 1
ATOM 603 C C . LEU A 1 85 ? 18.727 -1.531 -17.964 1.00 95.62 85 LEU A C 1
ATOM 605 O O . LEU A 1 85 ? 18.811 -1.627 -19.184 1.00 95.62 85 LEU A O 1
ATOM 609 N N . LEU A 1 86 ? 19.551 -0.757 -17.254 1.00 94.69 86 LEU A N 1
ATOM 610 C CA . LEU A 1 86 ? 20.669 -0.043 -17.869 1.00 94.69 86 LEU A CA 1
ATOM 611 C C . LEU A 1 86 ? 21.675 -1.021 -18.481 1.00 94.69 86 LEU A C 1
ATOM 613 O O . LEU A 1 86 ? 22.054 -0.843 -19.637 1.00 94.69 86 LEU A O 1
ATOM 617 N N . MET A 1 87 ? 22.043 -2.085 -17.759 1.00 95.44 87 MET A N 1
ATOM 618 C CA . MET A 1 87 ? 22.876 -3.162 -18.305 1.00 95.44 87 MET A CA 1
ATOM 619 C C . MET A 1 87 ? 22.257 -3.754 -19.577 1.00 95.44 87 MET A C 1
ATOM 621 O O . MET A 1 87 ? 22.964 -3.950 -20.561 1.00 95.44 87 MET A O 1
ATOM 625 N N . LEU A 1 88 ? 20.947 -4.008 -19.588 1.00 94.25 88 LEU A N 1
ATOM 626 C CA . LEU A 1 88 ? 20.246 -4.555 -20.746 1.00 94.25 88 LEU A CA 1
ATOM 627 C C . LEU A 1 88 ? 20.263 -3.589 -21.937 1.00 94.25 88 LEU A C 1
ATOM 629 O O . LEU A 1 88 ? 20.532 -4.012 -23.057 1.00 94.25 88 LEU A O 1
ATOM 633 N N . VAL A 1 89 ? 20.020 -2.296 -21.708 1.00 94.56 89 VAL A N 1
ATOM 634 C CA . VAL A 1 89 ? 20.065 -1.268 -22.760 1.00 94.56 89 VAL A CA 1
ATOM 635 C C . VAL A 1 89 ? 21.468 -1.161 -23.360 1.00 94.56 89 VAL A C 1
ATOM 637 O O . VAL A 1 89 ? 21.604 -1.161 -24.585 1.00 94.56 89 VAL A O 1
ATOM 640 N N . HIS A 1 90 ? 22.503 -1.111 -22.517 1.00 92.88 90 HIS A N 1
ATOM 641 C CA . HIS A 1 90 ? 23.895 -1.109 -22.971 1.00 92.88 90 HIS A CA 1
ATOM 642 C C . HIS A 1 90 ? 24.250 -2.408 -23.704 1.00 92.88 90 HIS A C 1
ATOM 644 O O . HIS A 1 90 ? 24.869 -2.356 -24.760 1.00 92.88 90 HIS A O 1
ATOM 650 N N . GLY A 1 91 ? 23.784 -3.560 -23.219 1.00 91.94 91 GLY A N 1
ATOM 651 C CA . GLY A 1 91 ? 23.957 -4.844 -23.894 1.00 91.94 91 GLY A CA 1
ATOM 652 C C . GLY A 1 91 ? 23.298 -4.881 -25.274 1.00 91.94 91 GLY A C 1
ATOM 653 O O . GLY A 1 91 ? 23.900 -5.375 -26.220 1.00 91.94 91 GLY A O 1
ATOM 654 N N . LEU A 1 92 ? 22.098 -4.313 -25.429 1.00 90.94 92 LEU A N 1
ATOM 655 C CA . LEU A 1 92 ? 21.433 -4.189 -26.732 1.00 90.94 92 LEU A CA 1
ATOM 656 C C . LEU A 1 92 ? 22.203 -3.271 -27.691 1.00 90.94 92 LEU A C 1
ATOM 658 O O . LEU A 1 92 ? 22.279 -3.555 -28.884 1.00 90.94 92 LEU A O 1
ATOM 662 N N . ASN A 1 93 ? 22.772 -2.177 -27.182 1.00 93.56 93 ASN A N 1
ATOM 663 C CA . ASN A 1 93 ? 23.605 -1.279 -27.979 1.00 93.56 93 ASN A CA 1
ATOM 664 C C . ASN A 1 93 ? 24.901 -1.971 -28.444 1.00 93.56 93 ASN A C 1
ATOM 666 O O . ASN A 1 93 ? 25.187 -1.956 -29.638 1.00 93.56 93 ASN A O 1
ATOM 670 N N . GLU A 1 94 ? 25.626 -2.627 -27.536 1.00 90.75 94 GLU A N 1
ATOM 671 C CA . GLU A 1 94 ? 26.941 -3.220 -27.812 1.00 90.75 94 GLU A CA 1
ATOM 672 C C . GLU A 1 94 ? 26.848 -4.513 -28.645 1.00 90.75 94 GLU A C 1
ATOM 674 O O . GLU A 1 94 ? 27.561 -4.669 -29.634 1.00 90.75 94 GLU A O 1
ATOM 679 N N . TRP A 1 95 ? 25.950 -5.446 -28.295 1.00 91.00 95 TRP A N 1
ATOM 680 C CA . TRP A 1 95 ? 25.865 -6.749 -28.977 1.00 91.00 95 TRP A CA 1
ATOM 681 C C . TRP A 1 95 ? 25.102 -6.716 -30.296 1.00 91.00 95 TRP A C 1
ATOM 683 O O . TRP A 1 95 ? 25.430 -7.479 -31.203 1.00 91.00 95 TRP A O 1
ATOM 693 N N . PHE A 1 96 ? 24.074 -5.873 -30.407 1.00 88.12 96 PHE A N 1
ATOM 694 C CA . PHE A 1 96 ? 23.229 -5.807 -31.604 1.00 88.12 96 PHE A CA 1
ATOM 695 C C . PHE A 1 96 ? 23.525 -4.579 -32.473 1.00 88.12 96 PHE A C 1
ATOM 697 O O . PHE A 1 96 ? 22.887 -4.404 -33.510 1.00 88.12 96 PHE A O 1
ATOM 704 N N . GLY A 1 97 ? 24.473 -3.722 -32.069 1.00 89.25 97 GLY A N 1
ATOM 705 C CA . GLY A 1 97 ? 24.830 -2.498 -32.793 1.00 89.25 97 GLY A CA 1
ATOM 706 C C . GLY A 1 97 ? 23.686 -1.483 -32.881 1.00 89.25 97 GLY A C 1
ATOM 707 O O . GLY A 1 97 ? 23.696 -0.606 -33.747 1.00 89.25 97 GLY A O 1
ATOM 708 N N . LEU A 1 98 ? 22.663 -1.613 -32.030 1.00 89.56 98 LEU A N 1
ATOM 709 C CA . LEU A 1 98 ? 21.490 -0.746 -32.056 1.00 89.56 98 LEU A CA 1
ATOM 710 C C . LEU A 1 98 ? 21.856 0.649 -31.548 1.00 89.56 98 LEU A C 1
ATOM 712 O O . LEU A 1 98 ? 22.521 0.751 -30.521 1.00 89.56 98 LEU A O 1
ATOM 716 N N . PRO A 1 99 ? 21.383 1.739 -32.173 1.00 91.12 99 PRO A N 1
ATOM 717 C CA . PRO A 1 99 ? 21.548 3.076 -31.617 1.00 91.12 99 PRO A CA 1
ATOM 718 C C . PRO A 1 99 ? 20.976 3.164 -30.198 1.00 91.12 99 PRO A C 1
ATOM 720 O O . PRO A 1 99 ? 19.901 2.628 -29.930 1.00 91.12 99 PRO A O 1
ATOM 723 N N . MET A 1 100 ? 21.647 3.904 -29.310 1.00 90.06 100 MET A N 1
ATOM 724 C CA . MET A 1 100 ? 21.267 4.013 -27.894 1.00 90.06 100 MET A CA 1
ATOM 725 C C . MET A 1 100 ? 19.776 4.353 -27.702 1.00 90.06 100 MET A C 1
ATOM 727 O O . MET A 1 100 ? 19.087 3.744 -26.886 1.00 90.06 100 MET A O 1
ATOM 731 N N . TRP A 1 101 ? 19.252 5.282 -28.511 1.00 92.50 101 TRP A N 1
ATOM 732 C CA . TRP A 1 101 ? 17.848 5.705 -28.467 1.00 92.50 101 TRP A CA 1
ATOM 733 C C . TRP A 1 101 ? 16.862 4.572 -28.798 1.00 92.50 101 TRP A C 1
ATOM 735 O O . TRP A 1 101 ? 15.795 4.492 -28.189 1.00 92.50 101 TRP A O 1
ATOM 745 N N . ALA A 1 102 ? 17.218 3.674 -29.722 1.00 93.00 102 ALA A N 1
ATOM 746 C CA . ALA A 1 102 ? 16.379 2.546 -30.114 1.00 93.00 102 ALA A CA 1
ATOM 747 C C . ALA A 1 102 ? 16.343 1.482 -29.008 1.00 93.00 102 ALA A C 1
ATOM 749 O O . ALA A 1 102 ? 15.272 0.977 -28.678 1.00 93.00 102 ALA A O 1
ATOM 750 N N . SER A 1 103 ? 17.483 1.206 -28.369 1.00 92.62 103 SER A N 1
ATOM 751 C CA . SER A 1 103 ? 17.566 0.286 -27.227 1.00 92.62 103 SER A CA 1
ATOM 752 C C . SER A 1 103 ? 16.697 0.752 -26.053 1.00 92.62 103 SER A C 1
ATOM 754 O O . SER A 1 103 ? 15.944 -0.045 -25.490 1.00 92.62 103 SER A O 1
ATOM 756 N N . TYR A 1 104 ? 16.721 2.050 -25.725 1.00 93.00 104 TYR A N 1
ATOM 757 C CA . TYR A 1 104 ? 15.833 2.623 -24.705 1.00 93.00 104 TYR A CA 1
ATOM 758 C C . TYR A 1 104 ? 14.353 2.527 -25.089 1.00 93.00 104 TYR A C 1
ATOM 760 O O . TYR A 1 104 ? 13.533 2.206 -24.230 1.00 93.00 104 TYR A O 1
ATOM 768 N N . LEU A 1 105 ? 13.997 2.767 -26.356 1.00 94.88 105 LEU A N 1
ATOM 769 C CA . LEU A 1 105 ? 12.611 2.644 -26.816 1.00 94.88 105 LEU A CA 1
ATOM 770 C C . LEU A 1 105 ? 12.092 1.209 -26.742 1.00 94.88 105 LEU A C 1
ATOM 772 O O . LEU A 1 105 ? 10.946 1.004 -26.353 1.00 94.88 105 LEU A O 1
ATOM 776 N N . ILE A 1 106 ? 12.917 0.218 -27.082 1.00 94.06 106 ILE A N 1
ATOM 777 C CA . ILE A 1 106 ? 12.524 -1.194 -27.017 1.00 94.06 106 ILE A CA 1
ATOM 778 C C . ILE A 1 106 ? 12.305 -1.607 -25.561 1.00 94.06 106 ILE A C 1
ATOM 780 O O . ILE A 1 106 ? 11.226 -2.083 -25.209 1.00 94.06 106 ILE A O 1
ATOM 784 N N . VAL A 1 107 ? 13.299 -1.385 -24.697 1.00 94.50 107 VAL A N 1
ATOM 785 C CA . VAL A 1 107 ? 13.217 -1.778 -23.283 1.00 94.50 107 VAL A CA 1
ATOM 786 C C . VAL A 1 107 ? 12.102 -1.008 -22.573 1.00 94.50 107 VAL A C 1
ATOM 788 O O . VAL A 1 107 ? 11.265 -1.608 -21.899 1.00 94.50 107 VAL A O 1
ATOM 791 N N . GLY A 1 108 ? 12.039 0.310 -22.775 1.00 93.81 108 GLY A N 1
ATOM 792 C CA . GLY A 1 108 ? 10.994 1.165 -22.220 1.00 93.81 108 GLY A CA 1
ATOM 793 C C . GLY A 1 108 ? 9.601 0.812 -22.738 1.00 93.81 108 GLY A C 1
ATOM 794 O O . GLY A 1 108 ? 8.658 0.774 -21.955 1.00 93.81 108 GLY A O 1
ATOM 795 N N . GLY A 1 109 ? 9.467 0.486 -24.025 1.00 96.44 109 GLY A N 1
ATOM 796 C CA . GLY A 1 109 ? 8.208 0.055 -24.629 1.00 96.44 109 GLY A CA 1
ATOM 797 C C . GLY A 1 109 ? 7.697 -1.260 -24.042 1.00 96.44 109 GLY A C 1
ATOM 798 O O . GLY A 1 109 ? 6.527 -1.354 -23.673 1.00 96.44 109 GLY A O 1
ATOM 799 N N . VAL A 1 110 ? 8.576 -2.252 -23.869 1.00 96.06 110 VAL A N 1
ATOM 800 C CA . VAL A 1 110 ? 8.222 -3.520 -23.209 1.00 96.06 110 VAL A CA 1
ATOM 801 C C . VAL A 1 110 ? 7.790 -3.272 -21.763 1.00 96.06 110 VAL A C 1
ATOM 803 O O . VAL A 1 110 ? 6.739 -3.764 -21.349 1.00 96.06 110 VAL A O 1
ATOM 806 N N . LEU A 1 111 ? 8.537 -2.461 -21.004 1.00 95.75 111 LEU A N 1
ATOM 807 C CA . LEU A 1 111 ? 8.150 -2.096 -19.639 1.00 95.75 111 LEU A CA 1
ATOM 808 C C . LEU A 1 111 ? 6.830 -1.330 -19.578 1.00 95.75 111 LEU A C 1
ATOM 810 O O . LEU A 1 111 ? 6.049 -1.566 -18.662 1.00 95.75 111 LEU A O 1
ATOM 814 N N . ALA A 1 112 ? 6.558 -0.443 -20.534 1.00 96.00 112 ALA A N 1
ATOM 815 C CA . ALA A 1 112 ? 5.306 0.300 -20.593 1.00 96.00 112 ALA A CA 1
ATOM 816 C C . ALA A 1 112 ? 4.113 -0.636 -20.819 1.00 96.00 112 ALA A C 1
ATOM 818 O O . ALA A 1 112 ? 3.086 -0.480 -20.163 1.00 96.00 112 ALA A O 1
ATOM 819 N N . ILE A 1 113 ? 4.256 -1.644 -21.686 1.00 97.44 113 ILE A N 1
ATOM 820 C CA . ILE A 1 113 ? 3.216 -2.656 -21.920 1.00 97.44 113 ILE A CA 1
ATOM 821 C C . ILE A 1 113 ? 2.982 -3.484 -20.654 1.00 97.44 113 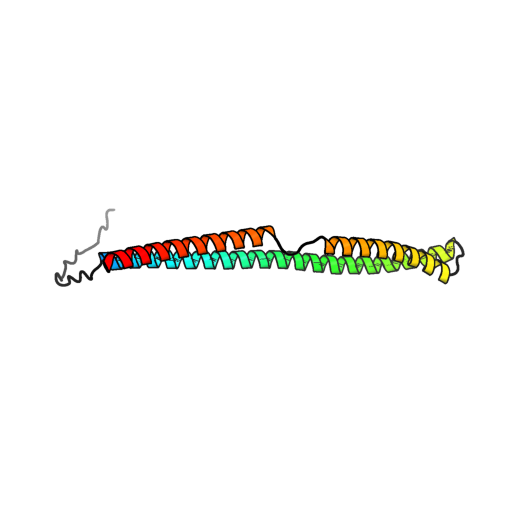ILE A C 1
ATOM 823 O O . ILE A 1 113 ? 1.844 -3.608 -20.201 1.00 97.44 113 ILE A O 1
ATOM 827 N N . VAL A 1 114 ? 4.049 -4.016 -20.051 1.00 96.25 114 VAL A N 1
ATOM 828 C CA . VAL A 1 114 ? 3.951 -4.803 -18.811 1.00 96.25 114 VAL A CA 1
ATOM 829 C C . VAL A 1 114 ? 3.336 -3.960 -17.692 1.00 96.25 114 VAL A C 1
ATOM 831 O O . VAL A 1 114 ? 2.396 -4.398 -17.029 1.00 96.25 114 VAL A O 1
ATOM 834 N N . GLY A 1 115 ? 3.810 -2.726 -17.524 1.00 94.69 115 GLY A N 1
ATOM 835 C CA . GLY A 1 115 ? 3.305 -1.770 -16.547 1.00 94.69 115 GLY A CA 1
ATOM 836 C C . GLY A 1 115 ? 1.831 -1.444 -16.760 1.00 94.69 115 GLY A C 1
ATOM 837 O O . GLY A 1 115 ? 1.068 -1.466 -15.800 1.00 94.69 115 GLY A O 1
ATOM 838 N N . ALA A 1 116 ? 1.399 -1.222 -18.003 1.00 95.44 116 ALA A N 1
ATOM 839 C CA . ALA A 1 116 ? -0.005 -0.996 -18.326 1.00 95.44 116 ALA A CA 1
ATOM 840 C C . ALA A 1 116 ? -0.868 -2.205 -17.937 1.00 95.44 116 ALA A C 1
ATOM 842 O O . ALA A 1 116 ? -1.876 -2.033 -17.257 1.00 95.44 116 ALA A O 1
ATOM 843 N N . VAL A 1 117 ? -0.462 -3.430 -18.291 1.00 96.50 117 VAL A N 1
ATOM 844 C CA . VAL A 1 117 ? -1.200 -4.655 -17.932 1.00 96.50 117 VAL A CA 1
ATOM 845 C C . VAL A 1 117 ? -1.307 -4.820 -16.414 1.00 96.50 117 VAL A C 1
ATOM 847 O O . VAL A 1 117 ? -2.395 -5.092 -15.898 1.00 96.50 117 VAL A O 1
ATOM 850 N N . LEU A 1 118 ? -0.209 -4.622 -15.679 1.00 94.19 118 LEU A N 1
ATOM 851 C CA . LEU A 1 118 ? -0.205 -4.692 -14.214 1.00 94.19 118 LEU A CA 1
ATOM 852 C C . LEU A 1 118 ? -1.090 -3.608 -13.592 1.00 94.19 118 LEU A C 1
ATOM 854 O O . LEU A 1 118 ? -1.853 -3.894 -12.673 1.00 94.19 118 LEU A O 1
ATOM 858 N N . LEU A 1 119 ? -1.033 -2.384 -14.115 1.00 93.00 119 LEU A N 1
ATOM 859 C CA . LEU A 1 119 ? -1.861 -1.277 -13.652 1.00 93.00 119 LEU A CA 1
ATOM 860 C C . LEU A 1 119 ? -3.345 -1.591 -13.878 1.00 93.00 119 LEU A C 1
ATOM 862 O O . LEU A 1 119 ? -4.133 -1.539 -12.938 1.00 93.00 119 LEU A O 1
ATOM 866 N N . PHE A 1 120 ? -3.731 -1.997 -15.089 1.00 94.81 120 PHE A N 1
ATOM 867 C CA . PHE A 1 120 ? -5.115 -2.352 -15.406 1.00 94.81 120 PHE A CA 1
ATOM 868 C C . PHE A 1 120 ? -5.630 -3.508 -14.549 1.00 94.81 120 PHE A C 1
ATOM 870 O O . PHE A 1 120 ? -6.719 -3.410 -13.987 1.00 94.81 120 PHE A O 1
ATOM 877 N N . THR A 1 121 ? -4.856 -4.585 -14.408 1.00 93.56 121 THR A N 1
ATOM 878 C CA . THR A 1 121 ? -5.249 -5.728 -13.569 1.00 93.56 121 THR A CA 1
ATOM 879 C C . THR A 1 121 ? -5.323 -5.355 -12.091 1.00 93.56 121 THR A C 1
ATOM 881 O O . THR A 1 121 ? -6.263 -5.772 -11.415 1.00 93.56 121 THR A O 1
ATOM 884 N N . GLY A 1 122 ? -4.399 -4.526 -11.603 1.00 88.94 122 GLY A N 1
ATOM 885 C CA . GLY A 1 122 ? -4.423 -3.958 -10.259 1.00 88.94 122 GLY A CA 1
ATOM 886 C C . GLY A 1 122 ? -5.686 -3.139 -10.015 1.00 88.94 122 GLY A C 1
ATOM 887 O O . GLY A 1 122 ? -6.475 -3.487 -9.140 1.00 88.94 122 GLY A O 1
ATOM 888 N N . LEU A 1 123 ? -5.951 -2.114 -10.832 1.00 90.56 123 LEU A N 1
ATOM 889 C CA . LEU A 1 123 ? -7.166 -1.301 -10.708 1.00 90.56 123 LEU A CA 1
ATOM 890 C C . LEU A 1 123 ? -8.434 -2.152 -10.792 1.00 90.56 123 LEU A C 1
ATOM 892 O O . LEU A 1 123 ? -9.388 -1.895 -10.064 1.00 90.56 123 LEU A O 1
ATOM 896 N N . ASN A 1 124 ? -8.462 -3.161 -11.663 1.00 90.31 124 ASN A N 1
ATOM 897 C CA . ASN A 1 124 ? -9.634 -4.016 -11.800 1.00 90.31 124 ASN A CA 1
ATOM 898 C C . ASN A 1 124 ? -9.858 -4.899 -10.566 1.00 90.31 124 ASN A C 1
ATOM 900 O O . ASN A 1 124 ? -11.003 -5.137 -10.199 1.00 90.31 124 ASN A O 1
ATOM 904 N N . ARG A 1 125 ? -8.784 -5.344 -9.903 1.00 86.56 125 ARG A N 1
ATOM 905 C CA . ARG A 1 125 ? -8.866 -6.050 -8.618 1.00 86.56 125 ARG A CA 1
ATOM 906 C C . ARG A 1 125 ? -9.338 -5.122 -7.505 1.00 86.56 125 ARG A C 1
ATOM 908 O O . ARG A 1 125 ? -10.238 -5.506 -6.773 1.00 86.56 125 ARG A O 1
ATOM 915 N N . LEU A 1 126 ? -8.810 -3.898 -7.415 1.00 84.12 126 LEU A N 1
ATOM 916 C CA . LEU A 1 126 ? -9.273 -2.927 -6.415 1.00 84.12 126 LEU A CA 1
ATOM 917 C C . LEU A 1 126 ? -10.757 -2.576 -6.588 1.00 84.12 126 LEU A C 1
ATOM 919 O O . LEU A 1 126 ? -11.460 -2.439 -5.598 1.00 84.12 126 LEU A O 1
ATOM 923 N N . LYS A 1 127 ? -11.251 -2.483 -7.826 1.00 79.94 127 LYS A N 1
ATOM 924 C CA . LYS A 1 127 ? -12.679 -2.256 -8.107 1.00 79.94 127 LYS A CA 1
ATOM 925 C C . LYS A 1 127 ? -13.589 -3.418 -7.697 1.00 79.94 127 LYS A C 1
ATOM 927 O O . LYS A 1 127 ? -14.786 -3.207 -7.562 1.00 79.94 127 LYS A O 1
ATOM 932 N N . GLN A 1 128 ? -13.048 -4.629 -7.564 1.00 76.31 128 GLN A N 1
ATOM 933 C CA . GLN A 1 128 ? -13.799 -5.820 -7.150 1.00 76.31 128 GLN A CA 1
ATOM 934 C C . GLN A 1 128 ? -13.778 -6.042 -5.636 1.00 76.31 128 GLN A C 1
ATOM 936 O O . GLN A 1 128 ? -14.562 -6.840 -5.134 1.00 76.31 128 GLN A O 1
ATOM 941 N N . VAL A 1 129 ? -12.882 -5.369 -4.910 1.00 74.19 129 VAL A N 1
ATOM 942 C CA . VAL A 1 129 ? -12.887 -5.401 -3.450 1.00 74.19 129 VAL A CA 1
ATOM 943 C C . VAL A 1 129 ? -13.980 -4.453 -2.985 1.00 74.19 129 VAL A C 1
ATOM 945 O O . VAL A 1 129 ? -13.832 -3.240 -3.105 1.00 74.19 129 VAL A O 1
ATOM 948 N N . ASP A 1 130 ? -15.074 -5.010 -2.474 1.00 64.75 130 ASP A N 1
ATOM 949 C CA . ASP A 1 130 ? -16.106 -4.240 -1.794 1.00 64.75 130 ASP A CA 1
ATOM 950 C C . ASP A 1 130 ? -15.687 -4.060 -0.325 1.00 64.75 130 ASP A C 1
ATOM 952 O O . ASP A 1 130 ? -15.669 -5.035 0.432 1.00 64.75 130 ASP A O 1
ATOM 956 N N . PRO A 1 131 ? -15.264 -2.853 0.100 1.00 64.38 131 PRO A N 1
ATOM 957 C CA . PRO A 1 131 ? -14.835 -2.618 1.475 1.00 64.38 131 PRO A CA 1
ATOM 958 C C . PRO A 1 131 ? -16.010 -2.638 2.461 1.00 64.38 131 PRO A C 1
ATOM 960 O O . PRO A 1 131 ? -15.790 -2.562 3.670 1.00 64.38 131 PRO A O 1
ATOM 963 N N . VAL A 1 132 ? -17.251 -2.701 1.967 1.00 63.59 132 VAL A N 1
ATOM 964 C CA . VAL A 1 132 ? -18.456 -2.726 2.785 1.00 63.59 132 VAL A CA 1
ATOM 965 C C . VAL A 1 132 ? -18.908 -4.182 2.968 1.00 63.59 132 VAL A C 1
ATOM 967 O O . VAL A 1 132 ? -19.380 -4.802 2.015 1.00 63.59 132 VAL A O 1
ATOM 970 N N . PRO A 1 133 ? -18.824 -4.757 4.185 1.00 63.62 133 PRO A N 1
ATOM 971 C CA . PRO A 1 133 ? -19.375 -6.078 4.464 1.00 63.62 133 PRO A CA 1
ATOM 972 C C . PRO A 1 133 ? -20.909 -6.000 4.478 1.00 63.62 133 PRO A C 1
ATOM 974 O O . PRO A 1 133 ? -21.549 -5.771 5.507 1.00 63.62 133 PRO A O 1
ATOM 977 N N . HIS A 1 134 ? -21.507 -6.147 3.296 1.00 70.38 134 HIS A N 1
A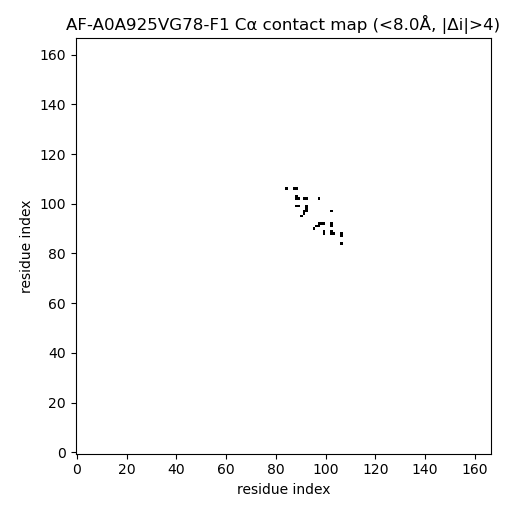TOM 978 C CA . HIS A 1 134 ? -22.947 -6.027 3.076 1.00 70.38 134 HIS A CA 1
ATOM 979 C C . HIS A 1 134 ? -23.768 -7.011 3.918 1.00 70.38 134 HIS A C 1
ATOM 981 O O . HIS A 1 134 ? -24.834 -6.641 4.414 1.00 70.38 134 HIS A O 1
ATOM 987 N N . GLU A 1 135 ? -23.261 -8.226 4.135 1.00 70.88 135 GLU A N 1
ATOM 988 C CA . GLU A 1 135 ? -23.945 -9.225 4.961 1.00 70.88 135 GLU A CA 1
ATOM 989 C C . GLU A 1 135 ? -23.998 -8.796 6.429 1.00 70.88 135 GLU A C 1
ATOM 991 O O . GLU A 1 135 ? -25.085 -8.739 7.002 1.00 70.88 135 GLU A O 1
ATOM 996 N N . THR A 1 136 ? -22.877 -8.341 6.997 1.00 72.94 136 THR A N 1
ATOM 997 C CA . THR A 1 136 ? -22.809 -7.855 8.385 1.00 72.94 136 THR A CA 1
ATOM 998 C C . THR A 1 136 ? -23.731 -6.657 8.619 1.00 72.94 136 THR A C 1
ATOM 1000 O O . THR A 1 136 ? -24.415 -6.580 9.635 1.00 72.94 136 THR A O 1
ATOM 1003 N N . ILE A 1 137 ? -23.824 -5.731 7.661 1.00 73.62 137 ILE A N 1
ATOM 1004 C CA . ILE A 1 137 ? -24.745 -4.587 7.768 1.00 73.62 137 ILE A CA 1
ATOM 1005 C C . ILE A 1 137 ? -26.209 -5.041 7.690 1.00 73.62 137 ILE A C 1
ATOM 1007 O O . ILE A 1 137 ? -27.076 -4.457 8.346 1.00 73.62 137 ILE A O 1
ATOM 1011 N N . SER A 1 138 ? -26.504 -6.068 6.889 1.00 73.00 138 SER A N 1
ATOM 1012 C CA . SER A 1 138 ? -27.856 -6.617 6.769 1.00 73.00 138 SER A CA 1
ATOM 1013 C C . SER A 1 138 ? -28.305 -7.342 8.042 1.00 73.00 138 SER A C 1
ATOM 1015 O O . SER A 1 138 ? -29.461 -7.194 8.444 1.00 73.00 138 SER A O 1
ATOM 1017 N N . GLU A 1 139 ? -27.388 -8.046 8.709 1.00 79.31 139 GLU A N 1
ATOM 1018 C CA . GLU A 1 139 ? -27.636 -8.714 9.988 1.00 79.31 139 GLU A CA 1
ATOM 1019 C C . GLU A 1 139 ? -27.855 -7.698 11.108 1.00 79.31 139 GLU A C 1
ATOM 1021 O O . GLU A 1 139 ? -28.901 -7.719 11.751 1.00 79.31 139 GLU A O 1
ATOM 1026 N N . VAL A 1 140 ? -26.976 -6.697 11.233 1.00 81.12 140 VAL A N 1
ATOM 1027 C CA . VAL A 1 140 ? -27.145 -5.609 12.213 1.00 81.12 140 VAL A CA 1
ATOM 1028 C C . VAL A 1 140 ? -28.480 -4.878 12.018 1.00 81.12 140 VAL A C 1
ATOM 1030 O O . VAL A 1 140 ? -29.153 -4.517 12.984 1.00 81.12 140 VAL A O 1
ATOM 1033 N N . ARG A 1 141 ? -28.912 -4.674 10.768 1.00 78.50 141 ARG A N 1
ATOM 1034 C CA . ARG A 1 141 ? -30.209 -4.049 10.469 1.00 78.50 141 ARG A CA 1
ATOM 1035 C C . ARG A 1 141 ? -31.390 -4.938 10.871 1.00 78.50 141 ARG A C 1
ATOM 1037 O O . ARG A 1 141 ? -32.385 -4.408 11.369 1.00 78.50 141 ARG A O 1
ATOM 1044 N N . LYS A 1 142 ? -31.297 -6.256 10.659 1.00 79.69 142 LYS A N 1
ATOM 1045 C CA . LYS A 1 142 ? -32.311 -7.219 11.118 1.00 79.69 142 LYS A CA 1
ATOM 1046 C C . LYS A 1 142 ? -32.422 -7.204 12.638 1.00 79.69 142 LYS A C 1
ATOM 1048 O O . LYS A 1 142 ? -33.535 -7.064 13.144 1.00 79.69 142 LYS A O 1
ATOM 1053 N N . ASP A 1 143 ? -31.300 -7.228 13.343 1.00 85.31 143 ASP A N 1
ATOM 1054 C CA . ASP A 1 143 ? -31.279 -7.215 14.806 1.00 85.31 143 ASP A CA 1
ATOM 1055 C C . ASP A 1 143 ? -31.885 -5.925 15.368 1.00 85.31 143 ASP A C 1
ATOM 1057 O O . ASP A 1 143 ? -32.737 -5.964 16.256 1.00 85.31 143 ASP A O 1
ATOM 1061 N N . MET A 1 144 ? -31.549 -4.770 14.781 1.00 82.94 144 MET A N 1
ATOM 1062 C CA . MET A 1 144 ? -32.171 -3.493 15.149 1.00 82.94 144 MET A CA 1
ATOM 1063 C C . MET A 1 144 ? -33.688 -3.490 14.917 1.00 82.94 144 MET A C 1
ATOM 1065 O O . MET A 1 144 ? -34.437 -2.952 15.736 1.00 82.94 144 MET A O 1
ATOM 1069 N N . SER A 1 145 ? -34.157 -4.098 13.823 1.00 82.94 145 SER A N 1
ATOM 1070 C CA . SER A 1 145 ? -35.593 -4.188 13.544 1.00 82.94 145 SER A CA 1
ATOM 1071 C C . SER A 1 145 ? -36.321 -5.085 14.550 1.00 82.94 145 SER A C 1
ATOM 1073 O O . SER A 1 145 ? -37.360 -4.678 15.068 1.00 82.94 145 SER A O 1
ATOM 1075 N N . ALA A 1 146 ? -35.735 -6.226 14.925 1.00 86.38 146 ALA A N 1
ATOM 1076 C CA . ALA A 1 146 ? -36.300 -7.140 15.915 1.00 86.38 146 ALA A CA 1
ATOM 1077 C C . ALA A 1 146 ? -36.431 -6.482 17.299 1.00 86.38 146 ALA A C 1
ATOM 1079 O O . ALA A 1 146 ? -37.476 -6.587 17.943 1.00 86.38 146 ALA A O 1
ATOM 1080 N N . VAL A 1 147 ? -35.412 -5.723 17.718 1.00 88.00 147 VAL A N 1
ATOM 1081 C CA . VAL A 1 147 ? -35.445 -4.954 18.973 1.00 88.00 147 VAL A CA 1
ATOM 1082 C C . VAL A 1 147 ? -36.552 -3.893 18.949 1.00 88.00 147 VAL A C 1
ATOM 1084 O O . VAL A 1 147 ? -37.265 -3.720 19.938 1.00 88.00 147 VAL A O 1
ATOM 1087 N N . SER A 1 148 ? -36.743 -3.202 17.820 1.00 88.69 148 SER A N 1
ATOM 1088 C CA . SER A 1 148 ? -37.789 -2.178 17.695 1.00 88.69 148 SER A CA 1
ATOM 1089 C C . SER A 1 148 ? -39.209 -2.755 17.750 1.00 88.69 148 SER A C 1
ATOM 1091 O O . SER A 1 148 ? -40.090 -2.155 18.369 1.00 88.69 148 SER A O 1
ATOM 1093 N N . SER A 1 149 ? -39.422 -3.938 17.163 1.00 88.44 149 SER A N 1
ATOM 1094 C CA . SER A 1 149 ? -40.709 -4.636 17.198 1.00 88.44 149 SER A CA 1
ATOM 1095 C C . SER A 1 149 ? -41.046 -5.115 18.608 1.00 88.44 149 SER A C 1
ATOM 1097 O O . SER A 1 149 ? -42.151 -4.859 19.081 1.00 88.44 149 SER A O 1
ATOM 1099 N N . ALA A 1 150 ? -40.075 -5.697 19.318 1.00 88.50 150 ALA A N 1
ATOM 1100 C CA . ALA A 1 150 ? -40.256 -6.110 20.709 1.00 88.50 150 ALA A CA 1
ATOM 1101 C C . ALA A 1 150 ? -40.604 -4.920 21.625 1.00 88.50 150 ALA A C 1
ATOM 1103 O O . ALA A 1 150 ? -41.480 -5.022 22.481 1.00 88.50 150 ALA A O 1
ATOM 1104 N N . ALA A 1 151 ? -39.976 -3.757 21.417 1.00 89.88 151 ALA A N 1
ATOM 1105 C CA . ALA A 1 151 ? -40.282 -2.549 22.183 1.00 89.88 151 ALA A CA 1
ATOM 1106 C C . ALA A 1 151 ? -41.703 -2.010 21.919 1.00 89.88 151 ALA A C 1
ATOM 1108 O O . ALA A 1 151 ? -42.355 -1.499 22.833 1.00 89.88 151 ALA A O 1
ATOM 1109 N N . GLN A 1 152 ? -42.197 -2.116 20.681 1.00 89.19 152 GLN A N 1
ATOM 1110 C CA . GLN A 1 152 ? -43.561 -1.707 20.332 1.00 89.19 152 GLN A CA 1
ATOM 1111 C C . GLN A 1 152 ? -44.623 -2.643 20.907 1.00 89.19 152 GLN A C 1
ATOM 1113 O O . GLN A 1 152 ? -45.667 -2.160 21.341 1.00 89.19 152 GLN A O 1
ATOM 1118 N N . GLU A 1 153 ? -44.355 -3.946 20.937 1.00 89.62 153 GLU A N 1
ATOM 1119 C CA . GLU A 1 153 ? -45.265 -4.943 21.504 1.00 89.62 153 GLU A CA 1
ATOM 1120 C C . GLU A 1 153 ? -45.448 -4.726 23.009 1.00 89.62 153 GLU A C 1
ATOM 1122 O O . GLU A 1 153 ? -46.568 -4.519 23.469 1.00 89.62 153 GLU A O 1
ATOM 1127 N N . VAL A 1 154 ? -44.345 -4.571 23.750 1.00 91.62 154 VAL A N 1
ATOM 1128 C CA . VAL A 1 154 ? -44.390 -4.249 25.186 1.00 91.62 154 VAL A CA 1
ATOM 1129 C C . VAL A 1 154 ? -45.135 -2.936 25.450 1.00 91.62 154 VAL A C 1
ATOM 1131 O O . VAL A 1 154 ? -45.931 -2.842 26.383 1.00 91.62 154 VAL A O 1
ATOM 1134 N N . ARG A 1 155 ? -44.917 -1.904 24.624 1.00 92.44 155 ARG A N 1
ATOM 1135 C CA . ARG A 1 155 ? -45.628 -0.621 24.759 1.00 92.44 155 ARG A CA 1
ATOM 1136 C C . ARG A 1 155 ? -47.137 -0.783 24.562 1.00 92.44 155 ARG A C 1
ATOM 1138 O O . ARG A 1 155 ? -47.912 -0.131 25.261 1.00 92.44 155 ARG A O 1
ATOM 1145 N N . LYS A 1 156 ? -47.541 -1.619 23.607 1.00 89.75 156 LYS A N 1
ATOM 1146 C CA . LYS A 1 156 ? -48.945 -1.874 23.284 1.00 89.75 156 LYS A CA 1
ATOM 1147 C C . LYS A 1 156 ? -49.638 -2.624 24.425 1.00 89.75 156 LYS A C 1
ATOM 1149 O O . LYS A 1 156 ? -50.714 -2.201 24.835 1.00 89.75 156 LYS A O 1
ATOM 1154 N N . ASP A 1 157 ? -48.989 -3.640 24.988 1.00 90.31 157 ASP A N 1
ATOM 1155 C CA . ASP A 1 157 ? -49.510 -4.398 26.134 1.00 90.31 157 ASP A CA 1
ATOM 1156 C C . ASP A 1 157 ? -49.693 -3.508 27.373 1.00 90.31 157 ASP A C 1
ATOM 1158 O O . ASP A 1 157 ? -50.700 -3.594 28.077 1.00 90.31 157 ASP A O 1
ATOM 1162 N N . VAL A 1 158 ? -48.755 -2.585 27.614 1.00 89.56 158 VAL A N 1
ATOM 1163 C CA . VAL A 1 158 ? -48.857 -1.608 28.711 1.00 89.56 158 VAL A CA 1
ATOM 1164 C C . VAL A 1 158 ? -50.026 -0.637 28.503 1.00 89.56 158 VAL A C 1
ATOM 1166 O O . VAL A 1 158 ? -50.747 -0.337 29.460 1.00 89.56 158 VAL A O 1
ATOM 1169 N N . GLU A 1 159 ? -50.245 -0.144 27.279 1.00 90.50 159 GLU A N 1
ATOM 1170 C CA . GLU A 1 159 ? -51.400 0.711 26.958 1.00 90.50 159 GLU A CA 1
ATOM 1171 C C . GLU A 1 159 ? -52.728 -0.039 27.147 1.00 90.50 159 GLU A C 1
ATOM 1173 O O . GLU A 1 159 ? -53.675 0.537 27.691 1.00 90.50 159 GLU A O 1
ATOM 1178 N N . ASP A 1 160 ? -52.788 -1.321 26.783 1.00 88.44 160 ASP A N 1
ATOM 1179 C CA . ASP A 1 160 ? -54.000 -2.138 26.883 1.00 88.44 160 ASP A CA 1
ATOM 1180 C C . ASP A 1 160 ? -54.386 -2.396 28.349 1.00 88.44 160 ASP A C 1
ATOM 1182 O O . ASP A 1 160 ? -55.519 -2.122 28.755 1.00 88.44 160 ASP A O 1
ATOM 1186 N N . VAL A 1 161 ? -53.415 -2.776 29.188 1.00 85.12 161 VAL A N 1
ATOM 1187 C CA . VAL A 1 161 ? -53.606 -2.927 30.643 1.00 85.12 161 VAL A CA 1
ATOM 1188 C C . VAL A 1 161 ? -54.013 -1.599 31.288 1.00 85.12 161 VAL A C 1
ATOM 1190 O O . VAL A 1 161 ? -54.927 -1.557 32.114 1.00 85.12 161 VAL A O 1
ATOM 1193 N N . THR A 1 162 ? -53.387 -0.491 30.885 1.00 88.44 162 THR A N 1
ATOM 1194 C CA . THR A 1 162 ? -53.729 0.845 31.401 1.00 88.44 162 THR A CA 1
ATOM 1195 C C . THR A 1 162 ? -55.152 1.254 31.009 1.00 88.44 162 THR A C 1
ATOM 1197 O O . THR A 1 162 ? -55.856 1.895 31.793 1.00 88.44 162 THR A O 1
ATOM 1200 N N . SER A 1 163 ? -55.605 0.867 29.814 1.00 83.75 163 SER A N 1
ATOM 1201 C CA . SER A 1 163 ? -56.964 1.135 29.340 1.00 83.75 163 SER A CA 1
ATOM 1202 C C . SER A 1 163 ? -58.022 0.293 30.064 1.00 83.75 163 SER A C 1
ATOM 1204 O O . SER A 1 163 ? -59.111 0.796 30.344 1.00 83.75 163 SER A O 1
ATOM 1206 N N . ALA A 1 164 ? -57.681 -0.945 30.437 1.00 83.19 164 ALA A N 1
ATOM 1207 C CA . ALA A 1 164 ? -58.546 -1.850 31.186 1.00 83.19 164 ALA A CA 1
ATOM 1208 C C . ALA A 1 164 ? -58.756 -1.398 32.640 1.00 83.19 164 ALA A C 1
ATOM 1210 O O . ALA A 1 164 ? -59.847 -1.554 33.171 1.00 83.19 164 ALA A O 1
ATOM 1211 N N . VAL A 1 165 ? -57.744 -0.786 33.265 1.00 84.81 165 VAL A N 1
ATOM 1212 C CA . VAL A 1 165 ? -57.838 -0.239 34.634 1.00 84.81 165 VAL A CA 1
ATOM 1213 C C . VAL A 1 165 ? -58.679 1.046 34.702 1.00 84.81 165 VAL A C 1
ATOM 1215 O O . VAL A 1 165 ? -59.183 1.399 35.766 1.00 84.81 165 VAL A O 1
ATOM 1218 N N . LYS A 1 166 ? -58.826 1.772 33.585 1.00 75.81 166 LYS A N 1
ATOM 1219 C CA . LYS A 1 166 ? -59.528 3.067 33.530 1.00 75.81 166 LYS A CA 1
ATOM 1220 C C . LYS A 1 166 ? -61.013 2.964 33.135 1.00 75.81 166 LYS A C 1
ATOM 1222 O O . LYS A 1 166 ? -61.692 3.992 33.141 1.00 75.81 166 LYS A O 1
ATOM 1227 N N . ARG A 1 167 ? -61.494 1.774 32.762 1.00 64.38 167 ARG A N 1
ATOM 1228 C CA . ARG A 1 167 ? -62.916 1.467 32.516 1.00 64.38 167 ARG A CA 1
ATOM 1229 C C . ARG A 1 167 ? -63.592 0.962 33.781 1.00 64.38 167 ARG A C 1
ATOM 1231 O O . ARG A 1 167 ? -64.791 1.279 33.925 1.00 64.38 167 ARG A O 1
#

Radius of gyration: 39.43 Å; Cα contacts (8 Å, |Δi|>4): 17; chains: 1; bounding box: 90×38×112 Å

Mean predicted aligned error: 16.05 Å

Sequence (167 aa):
MADAYSRPERQELPGNVAGARASDTGNDSIAGLLGGVIADAQQLVRREVDLAKQEVLIEVDKVKQGAISLGIGGGVLALGGIMLLLMLVHGLNEWFGLPMWASYLIVGGVLAIVGAVLLFTGLNRLKQVDPVPHETISEVRKDMSAVSSAAQEVRKDVEDVTSAVKR